Protein AF-A0A3C1LNQ8-F1 (afdb_monomer_lite)

Radius of gyration: 18.26 Å; chains: 1; bounding box: 34×45×42 Å

Structure (mmCIF, N/CA/C/O backbone):
data_AF-A0A3C1LNQ8-F1
#
_entry.id   AF-A0A3C1LNQ8-F1
#
loop_
_atom_site.group_PDB
_atom_site.id
_atom_site.type_symbol
_atom_site.label_atom_id
_atom_site.label_alt_id
_atom_site.label_comp_id
_atom_site.label_asym_id
_atom_site.label_entity_id
_atom_site.label_seq_id
_atom_site.pdbx_PDB_ins_code
_atom_site.Cartn_x
_atom_site.Cartn_y
_atom_site.Cartn_z
_atom_site.occupancy
_atom_site.B_iso_or_equiv
_atom_site.auth_seq_id
_atom_site.auth_comp_id
_atom_site.auth_asym_id
_atom_site.auth_atom_id
_atom_site.pdbx_PDB_model_num
ATOM 1 N N . MET A 1 1 ? 10.894 -36.153 17.156 1.00 53.47 1 MET A N 1
ATOM 2 C CA . MET A 1 1 ? 10.907 -35.039 18.131 1.00 53.47 1 MET A CA 1
ATOM 3 C C . MET A 1 1 ? 11.527 -33.728 17.606 1.00 53.47 1 MET A C 1
ATOM 5 O O . MET A 1 1 ? 11.577 -32.793 18.385 1.00 53.47 1 MET A O 1
ATOM 9 N N . SER A 1 2 ? 11.936 -33.593 16.329 1.00 61.66 2 SER A N 1
ATOM 10 C CA . SER A 1 2 ? 12.486 -32.317 15.799 1.00 61.66 2 SER A CA 1
ATOM 11 C C . SER A 1 2 ? 11.458 -31.365 15.164 1.00 61.66 2 SER A C 1
ATOM 13 O O . SER A 1 2 ? 11.696 -30.166 15.121 1.00 61.66 2 SER A O 1
ATOM 15 N N . TYR A 1 3 ? 10.286 -31.853 14.737 1.00 64.81 3 TYR A N 1
ATOM 16 C CA . TYR A 1 3 ? 9.295 -31.032 14.020 1.00 64.81 3 TYR A CA 1
ATOM 17 C C . TYR A 1 3 ? 8.659 -29.920 14.869 1.00 64.81 3 TYR A C 1
ATOM 19 O O . TYR A 1 3 ? 8.476 -28.813 14.385 1.00 64.81 3 TYR A O 1
ATOM 27 N N . ILE A 1 4 ? 8.354 -30.171 16.147 1.00 73.88 4 ILE A N 1
ATOM 28 C CA . ILE A 1 4 ? 7.753 -29.151 17.029 1.00 73.88 4 ILE A CA 1
ATOM 29 C C . ILE A 1 4 ? 8.729 -28.004 17.317 1.00 73.88 4 ILE A C 1
ATOM 31 O O . ILE A 1 4 ? 8.306 -26.853 17.367 1.00 73.88 4 ILE A O 1
ATOM 35 N N . GLY A 1 5 ? 10.027 -28.301 17.443 1.00 76.25 5 GLY A N 1
ATOM 36 C CA . GLY A 1 5 ? 11.063 -27.284 17.630 1.00 76.25 5 GLY A CA 1
ATOM 37 C C . GLY A 1 5 ? 11.232 -26.395 16.398 1.00 76.25 5 GLY A C 1
ATOM 38 O O . GLY A 1 5 ? 11.258 -25.176 16.528 1.00 76.25 5 GLY A O 1
ATOM 39 N N . GLU A 1 6 ? 11.263 -26.979 15.197 1.00 76.12 6 GLU A N 1
ATOM 40 C CA . GLU A 1 6 ? 11.350 -26.207 13.949 1.00 76.12 6 GLU A CA 1
ATOM 41 C C . GLU A 1 6 ? 10.095 -25.371 13.680 1.00 76.12 6 GLU A C 1
ATOM 43 O O . GLU A 1 6 ? 10.211 -24.211 13.289 1.00 76.12 6 GLU A O 1
ATOM 48 N N . ILE A 1 7 ? 8.897 -25.906 13.948 1.00 79.75 7 ILE A N 1
ATOM 49 C CA . ILE A 1 7 ? 7.645 -25.144 13.820 1.00 79.75 7 ILE A CA 1
ATOM 50 C C . ILE A 1 7 ? 7.620 -23.987 14.828 1.00 79.75 7 ILE A C 1
ATOM 52 O O . ILE A 1 7 ? 7.204 -22.885 14.478 1.00 79.75 7 ILE A O 1
ATOM 56 N N . PHE A 1 8 ? 8.110 -24.195 16.054 1.00 78.00 8 PHE A N 1
ATOM 57 C CA . PHE A 1 8 ? 8.182 -23.143 17.069 1.00 78.00 8 PHE A CA 1
ATOM 58 C C . PHE A 1 8 ? 9.191 -22.045 16.699 1.00 78.00 8 PHE A C 1
ATOM 60 O O . PHE A 1 8 ? 8.887 -20.860 16.833 1.00 78.00 8 PHE A O 1
ATOM 67 N N . VAL A 1 9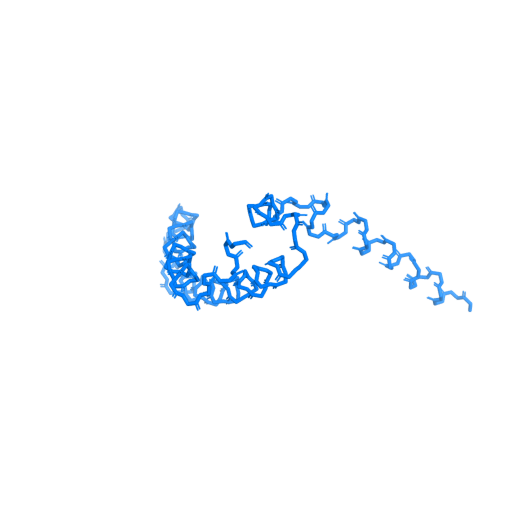 ? 10.358 -22.413 16.159 1.00 78.81 9 VAL A N 1
ATOM 68 C CA . VAL A 1 9 ? 11.362 -21.453 15.666 1.00 78.81 9 VAL A CA 1
ATOM 69 C C . VAL A 1 9 ? 10.848 -20.694 14.437 1.00 78.81 9 VAL A C 1
ATOM 71 O O . VAL A 1 9 ? 11.015 -19.475 14.362 1.00 78.81 9 VAL A O 1
ATOM 74 N N . MET A 1 10 ? 10.162 -21.367 13.508 1.00 77.56 10 MET A N 1
ATOM 75 C CA . MET A 1 10 ? 9.500 -20.710 12.375 1.00 77.56 10 MET A CA 1
ATOM 76 C C . MET A 1 10 ? 8.392 -19.758 12.837 1.00 77.56 10 MET A C 1
ATOM 78 O O . MET A 1 10 ? 8.316 -18.641 12.332 1.00 77.56 10 MET A O 1
ATOM 82 N N . ALA A 1 11 ? 7.582 -20.147 13.825 1.00 77.44 11 ALA A N 1
ATOM 83 C CA . ALA A 1 11 ? 6.539 -19.295 14.390 1.00 77.44 11 ALA A CA 1
ATOM 84 C C . ALA A 1 11 ? 7.127 -18.054 15.083 1.00 77.44 11 ALA A C 1
ATOM 86 O O . ALA A 1 11 ? 6.676 -16.938 14.827 1.00 77.44 11 ALA A O 1
ATOM 87 N N . MET A 1 12 ? 8.179 -18.212 15.895 1.00 77.44 12 MET A N 1
ATOM 88 C CA . MET A 1 12 ? 8.877 -17.082 16.521 1.00 77.44 12 MET A CA 1
ATOM 89 C C . MET A 1 12 ? 9.507 -16.143 15.483 1.00 77.44 12 MET A C 1
ATOM 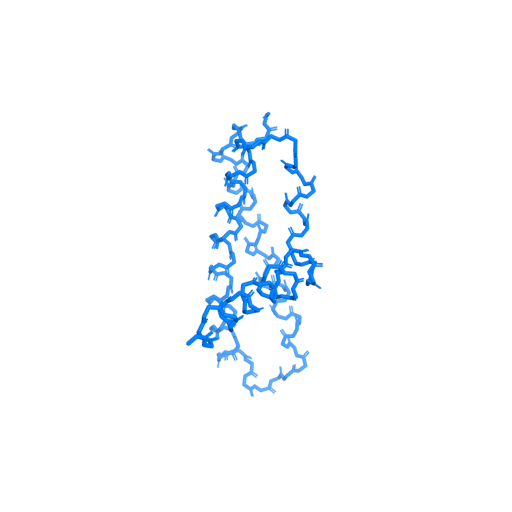91 O O . MET A 1 12 ? 9.381 -14.922 15.594 1.00 77.44 12 MET A O 1
ATOM 95 N N . SER A 1 13 ? 10.149 -16.702 14.453 1.00 72.31 13 SER A N 1
ATOM 96 C CA . SER A 1 13 ? 10.747 -15.930 13.359 1.00 72.31 13 SER A CA 1
ATOM 97 C C . SER A 1 13 ? 9.688 -15.177 12.547 1.00 72.31 13 SER A C 1
ATOM 99 O O . SER A 1 13 ? 9.859 -13.998 12.231 1.00 72.31 13 SER A O 1
ATOM 101 N N . ALA A 1 14 ? 8.540 -15.802 12.283 1.00 72.44 14 ALA A N 1
ATOM 102 C CA . ALA A 1 14 ? 7.429 -15.160 11.592 1.00 72.44 14 ALA A CA 1
ATOM 103 C C . ALA A 1 14 ? 6.846 -13.977 12.388 1.00 72.44 14 ALA A C 1
ATOM 105 O O . ALA A 1 14 ? 6.580 -12.922 11.812 1.00 72.44 14 ALA A O 1
ATOM 106 N N . ILE A 1 15 ? 6.690 -14.125 13.709 1.00 72.81 15 ILE A N 1
ATOM 107 C CA . ILE A 1 15 ? 6.058 -13.116 14.576 1.00 72.81 15 ILE A CA 1
ATOM 108 C C . ILE A 1 15 ? 6.968 -11.908 14.841 1.00 72.81 15 ILE A C 1
ATOM 110 O O . ILE A 1 15 ? 6.462 -10.786 14.902 1.00 72.81 15 ILE A O 1
ATOM 114 N N . PHE A 1 16 ? 8.282 -12.110 14.992 1.00 68.25 16 PHE A N 1
ATOM 115 C CA . PHE A 1 16 ? 9.218 -11.031 15.348 1.00 68.25 16 PHE A CA 1
ATOM 116 C C . PHE A 1 16 ? 10.064 -10.519 14.180 1.00 68.25 16 PHE A C 1
ATOM 118 O O . PHE A 1 16 ? 10.301 -9.318 14.088 1.00 68.25 16 PHE A O 1
ATOM 125 N N . ILE A 1 17 ? 10.524 -11.399 13.289 1.00 65.12 17 ILE A N 1
ATOM 126 C CA . ILE A 1 17 ? 11.515 -11.051 12.258 1.00 65.12 17 ILE A CA 1
ATOM 127 C C . ILE A 1 17 ? 10.827 -10.738 10.926 1.00 65.12 17 ILE A C 1
ATOM 129 O O . ILE A 1 17 ? 11.203 -9.789 10.246 1.00 65.12 17 ILE A O 1
ATOM 133 N N . GLN A 1 18 ? 9.792 -11.498 10.554 1.00 66.06 18 GLN A N 1
ATOM 134 C CA . GLN A 1 18 ? 9.076 -11.301 9.284 1.00 66.06 18 GLN A CA 1
ATOM 135 C C . GLN A 1 18 ? 7.789 -10.481 9.397 1.00 66.06 18 GLN A C 1
ATOM 137 O O . GLN A 1 18 ? 7.072 -10.301 8.411 1.00 66.06 18 GLN A O 1
ATOM 142 N N . ASN A 1 19 ? 7.490 -9.949 10.579 1.00 70.94 19 ASN A N 1
ATOM 143 C CA . ASN A 1 19 ? 6.273 -9.187 10.779 1.00 70.94 19 ASN A CA 1
ATOM 144 C C . ASN A 1 19 ? 6.363 -7.824 10.079 1.00 70.94 19 ASN A C 1
ATOM 146 O O . ASN A 1 19 ? 7.197 -6.977 10.412 1.00 70.94 19 ASN A O 1
ATOM 150 N N . PHE A 1 20 ? 5.482 -7.624 9.097 1.00 60.62 20 PHE A N 1
ATOM 151 C CA . PHE A 1 20 ? 5.422 -6.424 8.260 1.00 60.62 20 PHE A CA 1
ATOM 152 C C . PHE A 1 20 ? 5.295 -5.126 9.075 1.00 60.62 20 PHE A C 1
ATOM 154 O O . PHE A 1 20 ? 5.871 -4.111 8.681 1.00 60.62 20 PHE A O 1
ATOM 161 N N . LEU A 1 21 ? 4.593 -5.172 10.214 1.00 53.62 21 LEU A N 1
ATOM 162 C CA . LEU A 1 21 ? 4.371 -4.015 11.088 1.00 53.62 21 LEU A CA 1
ATOM 163 C C . LEU A 1 21 ? 5.591 -3.674 11.952 1.00 53.62 21 LEU A C 1
ATOM 165 O O . LEU A 1 21 ? 5.916 -2.500 12.098 1.00 53.62 21 LEU A O 1
ATOM 169 N N . LEU A 1 22 ? 6.269 -4.682 12.511 1.00 54.09 22 LEU A N 1
ATOM 170 C CA . LEU A 1 22 ? 7.363 -4.482 13.473 1.00 54.09 22 LEU A CA 1
ATOM 171 C C . LEU A 1 22 ? 8.733 -4.290 12.806 1.00 54.09 22 LEU A C 1
ATOM 173 O O . LEU A 1 22 ? 9.568 -3.564 13.334 1.00 54.09 22 LEU A O 1
ATOM 177 N N . SER A 1 23 ? 8.975 -4.948 11.666 1.00 55.97 23 SER A N 1
ATOM 178 C CA . SER A 1 23 ? 10.297 -4.978 11.021 1.00 55.97 23 SER A CA 1
ATOM 179 C C . SER A 1 23 ? 10.400 -4.060 9.803 1.00 55.97 23 SER A C 1
ATOM 181 O O . SER A 1 23 ? 11.456 -3.480 9.558 1.00 55.97 23 SER A O 1
ATOM 183 N N . ARG A 1 24 ? 9.315 -3.910 9.028 1.00 61.66 24 ARG A N 1
ATOM 184 C CA . ARG A 1 24 ? 9.358 -3.174 7.755 1.00 61.66 24 ARG A CA 1
ATOM 185 C C . ARG A 1 24 ? 8.726 -1.784 7.816 1.00 61.66 24 ARG A C 1
ATOM 187 O O . ARG A 1 24 ? 8.910 -1.031 6.871 1.00 61.66 24 ARG A O 1
ATOM 194 N N . PHE A 1 25 ? 8.016 -1.429 8.895 1.00 64.50 25 PHE A N 1
ATOM 195 C CA . PHE A 1 25 ? 7.337 -0.131 9.064 1.00 64.50 25 PHE A CA 1
ATOM 196 C C . PHE A 1 25 ? 6.421 0.271 7.880 1.00 64.50 25 PHE A C 1
ATOM 198 O O . PHE A 1 25 ? 6.155 1.452 7.659 1.00 64.50 25 PHE A O 1
ATOM 205 N N . LEU A 1 26 ? 5.914 -0.694 7.100 1.00 64.31 26 LEU A N 1
ATOM 206 C CA . LEU A 1 26 ? 4.955 -0.424 6.022 1.00 64.31 26 LEU A CA 1
ATOM 207 C C . LEU A 1 26 ? 3.541 -0.293 6.607 1.00 64.31 26 LEU A C 1
ATOM 209 O O . LEU A 1 26 ? 3.137 -1.093 7.446 1.00 64.31 26 LEU A O 1
ATOM 213 N N . GLY A 1 27 ? 2.765 0.687 6.133 1.00 65.38 27 GLY A N 1
ATOM 214 C CA . GLY A 1 27 ? 1.356 0.840 6.528 1.00 65.38 27 GLY A CA 1
ATOM 215 C C . GLY A 1 27 ? 1.121 1.574 7.855 1.00 65.38 27 GLY A C 1
ATOM 216 O O . GLY A 1 27 ? 0.049 1.448 8.440 1.00 65.38 27 GLY A O 1
ATOM 217 N N . LEU A 1 28 ? 2.082 2.377 8.326 1.00 68.88 28 LEU A N 1
ATOM 218 C CA . LEU A 1 28 ? 1.915 3.203 9.532 1.00 68.88 28 LEU A CA 1
ATOM 219 C C . LEU A 1 28 ? 0.844 4.298 9.383 1.00 68.88 28 LEU A C 1
ATOM 221 O O . LEU A 1 28 ? 0.220 4.680 10.369 1.00 68.88 28 LEU A O 1
ATOM 225 N N . CYS A 1 29 ? 0.616 4.798 8.165 1.00 75.06 29 CYS A N 1
ATOM 226 C CA . CYS A 1 29 ? -0.334 5.880 7.891 1.00 75.06 29 CYS A CA 1
ATOM 227 C C . CYS A 1 29 ? -1.779 5.549 8.333 1.00 75.06 29 CYS A C 1
ATOM 229 O O . CYS A 1 29 ? -2.347 6.334 9.090 1.00 75.06 29 CYS A O 1
ATOM 231 N N . PRO A 1 30 ? -2.379 4.400 7.953 1.00 74.44 30 PRO A N 1
ATOM 232 C CA . PRO A 1 30 ? -3.689 3.996 8.471 1.00 74.44 30 PRO A CA 1
ATOM 233 C C . PRO A 1 30 ? -3.641 3.567 9.943 1.00 74.44 30 PRO A C 1
ATOM 235 O O . PRO A 1 30 ? -4.610 3.760 10.666 1.00 74.44 30 PRO A O 1
ATOM 238 N N . PHE A 1 31 ? -2.522 3.014 10.419 1.00 73.00 31 PHE A N 1
ATOM 239 C CA . PHE A 1 31 ? -2.394 2.583 11.812 1.00 73.00 31 PHE A CA 1
ATOM 240 C C . PHE A 1 31 ? -2.513 3.769 12.777 1.00 73.00 31 PHE A C 1
ATOM 242 O O . PHE A 1 31 ? -3.377 3.764 13.648 1.00 73.00 31 PHE A O 1
ATOM 249 N N . LEU A 1 32 ? -1.721 4.827 12.566 1.00 72.88 32 LEU A N 1
ATOM 250 C CA . LEU A 1 32 ? -1.726 6.025 13.414 1.00 72.88 32 LEU A CA 1
ATOM 251 C C . LEU A 1 32 ? -3.077 6.762 13.412 1.00 72.88 32 LEU A C 1
ATOM 253 O O . LEU A 1 32 ? -3.420 7.401 14.406 1.00 72.88 32 LEU A O 1
ATOM 257 N N . GLY A 1 33 ? -3.851 6.661 12.328 1.00 71.38 33 GLY A N 1
ATOM 258 C CA . GLY A 1 33 ? -5.158 7.308 12.204 1.00 71.38 33 GLY A CA 1
ATOM 259 C C . GLY A 1 33 ? -6.278 6.649 13.015 1.00 71.38 33 GLY A C 1
ATOM 260 O O . GLY A 1 33 ? -7.244 7.328 13.359 1.00 71.38 33 GLY A O 1
ATOM 261 N N . VAL A 1 34 ? -6.168 5.353 13.345 1.00 75.31 34 VAL A N 1
ATOM 262 C CA . VAL A 1 34 ? -7.318 4.566 13.842 1.00 75.31 34 VAL A CA 1
ATOM 263 C C . VAL A 1 34 ? -7.043 3.749 15.104 1.00 75.31 34 VAL A C 1
ATOM 265 O O . VAL A 1 34 ? -7.910 3.015 15.577 1.00 75.31 34 VAL A O 1
ATOM 268 N N . SER A 1 35 ? -5.890 3.935 15.750 1.00 72.50 35 SER A N 1
ATOM 269 C CA . SER A 1 35 ? -5.515 3.199 16.970 1.00 72.50 35 SER A CA 1
ATOM 270 C C . SER A 1 35 ? -6.499 3.316 18.147 1.00 72.50 35 SER A C 1
ATOM 272 O O . SER A 1 35 ? -6.378 2.564 19.109 1.00 72.50 35 SER A O 1
ATOM 274 N N . LYS A 1 36 ? -7.452 4.260 18.123 1.00 71.56 36 LYS A N 1
ATOM 275 C CA . LYS A 1 36 ? -8.362 4.534 19.250 1.00 71.56 36 LYS A CA 1
ATOM 276 C C . LYS A 1 36 ? -9.631 3.675 19.289 1.00 71.56 36 LYS A C 1
ATOM 278 O O . LYS A 1 36 ? -10.220 3.569 20.361 1.00 71.56 36 LYS A O 1
ATOM 283 N N . LYS A 1 37 ? -10.087 3.097 18.169 1.00 75.62 37 LYS A N 1
ATOM 284 C CA . LYS A 1 37 ? -11.342 2.320 18.113 1.00 75.62 37 LYS A CA 1
ATOM 285 C C . LYS A 1 37 ? -11.176 1.065 17.260 1.00 75.62 37 LYS A C 1
ATOM 287 O O . LYS A 1 37 ? -10.823 1.165 16.087 1.00 75.62 37 LYS A O 1
ATOM 292 N N . LEU A 1 38 ? -11.500 -0.100 17.829 1.00 77.06 38 LEU A N 1
ATOM 293 C CA . LEU A 1 38 ? -11.401 -1.390 17.133 1.00 77.06 38 LEU A CA 1
ATOM 294 C C . LEU A 1 38 ? -12.349 -1.478 15.927 1.00 77.06 38 LEU A C 1
ATOM 296 O O . LEU A 1 38 ? -11.941 -1.956 14.871 1.00 77.06 38 LEU A O 1
ATOM 300 N N . ASP A 1 39 ? -13.568 -0.944 16.049 1.00 76.31 39 ASP A N 1
ATOM 301 C CA . ASP A 1 39 ? -14.559 -0.955 14.964 1.00 76.31 39 ASP A CA 1
ATOM 302 C C . ASP A 1 39 ? -14.085 -0.180 13.726 1.00 76.31 39 ASP A C 1
ATOM 304 O O . ASP A 1 39 ? -14.256 -0.623 12.590 1.00 76.31 39 ASP A O 1
ATOM 308 N N . SER A 1 40 ? -13.425 0.963 13.938 1.00 76.00 40 SER A N 1
ATOM 309 C CA . SER A 1 40 ? -12.873 1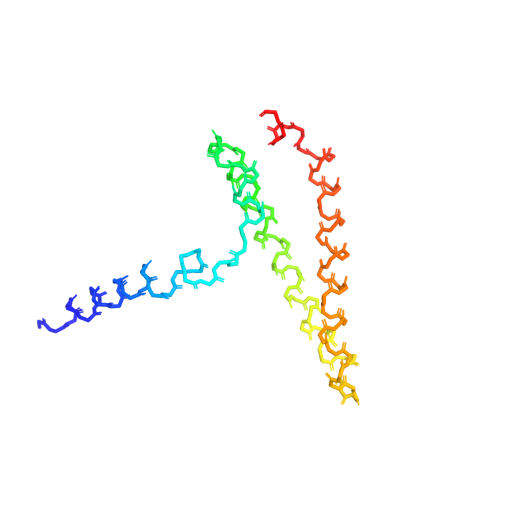.763 12.842 1.00 76.00 40 SER A CA 1
ATOM 310 C C . SER A 1 40 ? -11.586 1.135 12.286 1.00 76.00 40 SER A C 1
ATOM 312 O O . SER A 1 40 ? -11.383 1.107 11.068 1.00 76.00 40 SER A O 1
ATOM 314 N N . ALA A 1 41 ? -10.750 0.540 13.149 1.00 78.50 41 ALA A N 1
ATOM 315 C CA . ALA A 1 41 ? -9.508 -0.116 12.739 1.00 78.50 41 ALA A CA 1
ATOM 316 C C . ALA A 1 41 ? -9.769 -1.300 11.795 1.00 78.50 41 ALA A C 1
ATOM 318 O O . ALA A 1 41 ? -9.054 -1.477 10.806 1.00 78.50 41 ALA A O 1
ATOM 319 N N . PHE A 1 42 ? -10.830 -2.072 12.049 1.00 79.69 42 PHE A N 1
ATOM 320 C CA . PHE A 1 42 ? -11.217 -3.185 11.185 1.00 79.69 42 PHE A CA 1
ATOM 321 C C . PHE A 1 42 ? -11.658 -2.710 9.791 1.00 79.69 42 PHE A C 1
ATOM 323 O O . PHE A 1 42 ? -11.218 -3.256 8.775 1.00 79.69 42 PHE A O 1
ATOM 330 N N . GLY A 1 43 ? -12.470 -1.649 9.722 1.00 79.81 43 GLY A N 1
ATOM 331 C CA . GLY A 1 43 ? -12.906 -1.088 8.443 1.00 79.81 43 GLY A CA 1
ATOM 332 C C . GLY A 1 43 ? -11.769 -0.443 7.646 1.00 79.81 43 GLY A C 1
ATOM 333 O O . GLY A 1 43 ? -11.705 -0.625 6.428 1.00 79.81 43 GLY A O 1
ATOM 334 N N . MET A 1 44 ? -10.833 0.250 8.308 1.00 81.06 44 MET A N 1
ATOM 335 C CA . MET A 1 44 ? -9.681 0.834 7.611 1.00 81.06 44 MET A CA 1
ATOM 336 C C . MET A 1 44 ? -8.689 -0.246 7.159 1.00 81.06 44 MET A C 1
ATOM 338 O O . MET A 1 44 ? -8.126 -0.136 6.071 1.00 81.06 44 MET A O 1
ATOM 342 N N . GLY A 1 45 ? -8.535 -1.334 7.921 1.00 79.81 45 GLY A N 1
ATOM 343 C CA . GLY A 1 45 ? -7.745 -2.498 7.510 1.00 79.81 45 GLY A CA 1
ATOM 344 C C . GLY A 1 45 ? -8.288 -3.161 6.240 1.00 79.81 45 GLY A C 1
ATOM 345 O O . GLY A 1 45 ? -7.545 -3.361 5.279 1.00 79.81 45 GLY A O 1
ATOM 346 N N . MET A 1 46 ? -9.597 -3.424 6.192 1.00 81.94 46 MET A N 1
ATOM 347 C CA . MET A 1 46 ? -10.277 -3.963 5.004 1.00 81.94 46 MET A CA 1
ATOM 348 C C . MET A 1 46 ? -10.106 -3.060 3.776 1.00 81.94 46 MET A C 1
ATOM 350 O O . MET A 1 46 ? -9.805 -3.542 2.681 1.00 81.94 46 MET A O 1
ATOM 354 N N . ALA A 1 47 ? -10.237 -1.744 3.960 1.00 82.31 47 ALA A N 1
ATOM 355 C CA . ALA A 1 47 ? -9.998 -0.773 2.901 1.00 82.31 47 ALA A CA 1
ATOM 356 C C . ALA A 1 47 ? -8.561 -0.843 2.360 1.00 82.31 47 ALA A C 1
ATOM 358 O O . ALA A 1 47 ? -8.362 -0.904 1.148 1.00 82.31 47 ALA A O 1
ATOM 359 N N . VAL A 1 48 ? -7.554 -0.883 3.233 1.00 82.50 48 VAL A N 1
ATOM 360 C CA . VAL A 1 48 ? -6.142 -0.908 2.818 1.00 82.50 48 VAL A CA 1
ATOM 361 C C . VAL A 1 48 ? -5.784 -2.211 2.102 1.00 82.50 48 VAL A C 1
ATOM 363 O O . VAL A 1 48 ? -5.085 -2.162 1.090 1.00 82.50 48 VAL A O 1
ATOM 366 N N . ILE A 1 49 ? -6.301 -3.361 2.551 1.00 86.31 49 ILE A N 1
ATOM 367 C CA . ILE A 1 49 ? -6.114 -4.651 1.861 1.00 86.31 49 ILE A CA 1
ATOM 368 C C . ILE A 1 49 ? -6.673 -4.580 0.435 1.00 86.31 49 ILE A C 1
ATOM 370 O O . ILE A 1 49 ? -6.015 -5.010 -0.519 1.00 86.31 49 ILE A O 1
ATOM 374 N N . PHE A 1 50 ? -7.858 -3.987 0.270 1.00 86.88 50 PHE A N 1
ATOM 375 C CA . PHE A 1 50 ? -8.464 -3.786 -1.043 1.00 86.88 50 PHE A CA 1
ATOM 376 C C . PHE A 1 50 ? -7.589 -2.901 -1.943 1.00 86.88 50 PHE A C 1
ATOM 378 O O . PHE A 1 50 ? -7.253 -3.310 -3.057 1.00 86.88 50 PHE A O 1
ATOM 385 N N . VAL A 1 51 ? -7.142 -1.738 -1.450 1.00 87.50 51 VAL A N 1
ATOM 386 C CA . VAL A 1 51 ? -6.275 -0.830 -2.224 1.00 87.50 51 VAL A CA 1
ATOM 387 C C . VAL A 1 51 ? -4.950 -1.488 -2.588 1.00 87.50 51 VAL A C 1
ATOM 389 O O . VAL A 1 51 ? -4.527 -1.391 -3.740 1.00 87.50 51 VAL A O 1
ATOM 392 N N . MET A 1 52 ? -4.303 -2.186 -1.651 1.00 87.12 52 MET A N 1
ATOM 393 C CA . MET A 1 52 ? -3.041 -2.883 -1.909 1.00 87.12 52 MET A CA 1
ATOM 394 C C . MET A 1 52 ? -3.180 -3.936 -3.010 1.00 87.12 52 MET A C 1
ATOM 396 O O . MET A 1 52 ? -2.330 -4.002 -3.898 1.00 87.12 52 MET A O 1
ATOM 400 N N . THR A 1 53 ? -4.259 -4.721 -2.990 1.00 89.50 53 THR A N 1
ATOM 401 C CA . THR A 1 53 ? -4.506 -5.772 -3.991 1.00 89.50 53 THR A CA 1
ATOM 402 C C . THR A 1 53 ? -4.692 -5.175 -5.390 1.00 89.50 53 THR A C 1
ATOM 404 O O . THR A 1 53 ? -4.091 -5.633 -6.368 1.00 89.50 53 THR A O 1
ATOM 407 N N . LEU A 1 54 ? -5.477 -4.100 -5.479 1.00 89.00 54 LEU A N 1
ATOM 408 C CA . LEU A 1 54 ? -5.763 -3.391 -6.727 1.00 89.00 54 LEU A CA 1
ATOM 409 C C . LEU A 1 54 ? -4.502 -2.715 -7.284 1.00 89.00 54 LEU A C 1
ATOM 411 O O . LEU A 1 54 ? -4.165 -2.856 -8.460 1.00 89.00 54 LEU A O 1
ATOM 415 N N . THR A 1 55 ? -3.755 -2.051 -6.407 1.00 87.00 55 THR A N 1
ATOM 416 C CA . THR A 1 55 ? -2.530 -1.328 -6.750 1.00 87.00 55 THR A CA 1
ATOM 417 C C . THR A 1 55 ? -1.422 -2.275 -7.196 1.00 87.00 55 THR A C 1
ATOM 419 O O . THR A 1 55 ? -0.748 -1.996 -8.185 1.00 87.00 55 THR A O 1
ATOM 422 N N . SER A 1 56 ? -1.250 -3.418 -6.524 1.00 88.12 56 SER A N 1
ATOM 423 C CA . SER A 1 56 ? -0.266 -4.436 -6.911 1.00 88.12 56 SER A CA 1
ATOM 424 C C . SER A 1 56 ? -0.561 -4.999 -8.306 1.00 88.12 56 SER A C 1
ATOM 426 O O . SER A 1 56 ? 0.340 -5.080 -9.142 1.00 88.12 56 SER A O 1
ATOM 428 N N . SER A 1 57 ? -1.837 -5.271 -8.598 1.00 89.44 57 SER A N 1
ATOM 429 C CA . SER A 1 57 ? -2.280 -5.757 -9.910 1.00 89.44 57 SER A CA 1
ATOM 430 C C . SER A 1 57 ? -2.001 -4.737 -11.022 1.00 89.44 57 SER A C 1
ATOM 432 O O . SER A 1 57 ? -1.411 -5.075 -12.047 1.00 89.44 57 SER A O 1
ATOM 434 N N . ILE A 1 58 ? -2.351 -3.464 -10.807 1.00 86.75 58 ILE A N 1
ATOM 435 C CA . ILE A 1 58 ? -2.117 -2.389 -11.786 1.00 86.75 58 ILE A CA 1
ATOM 436 C C . ILE A 1 58 ? -0.617 -2.126 -11.976 1.00 86.75 58 ILE A C 1
ATOM 438 O O . ILE A 1 58 ? -0.150 -1.988 -13.105 1.00 86.75 58 ILE A O 1
ATOM 442 N N . THR A 1 59 ? 0.156 -2.112 -10.890 1.00 85.50 59 THR A N 1
ATOM 443 C CA . THR A 1 59 ? 1.612 -1.904 -10.936 1.00 85.50 59 THR A CA 1
ATOM 444 C C . THR A 1 59 ? 2.303 -3.012 -11.733 1.00 85.50 59 THR A C 1
ATOM 446 O O . THR A 1 59 ? 3.231 -2.730 -12.488 1.00 85.50 59 THR A O 1
ATOM 449 N N . TYR A 1 60 ? 1.822 -4.258 -11.640 1.00 85.50 60 TYR A N 1
ATOM 450 C CA . TYR A 1 60 ? 2.315 -5.363 -12.464 1.00 85.50 60 TYR A CA 1
ATOM 451 C C . TYR A 1 60 ? 2.051 -5.136 -13.961 1.00 85.50 60 TYR A C 1
ATOM 453 O O . TYR A 1 60 ? 2.962 -5.309 -14.775 1.00 85.50 60 TYR A O 1
ATOM 461 N N . LEU A 1 61 ? 0.845 -4.682 -14.327 1.00 83.31 61 LEU A N 1
ATOM 462 C CA . LEU A 1 61 ? 0.516 -4.338 -15.716 1.00 83.31 61 LEU A CA 1
ATOM 463 C C . LEU A 1 61 ? 1.395 -3.194 -16.239 1.00 83.31 61 LEU A C 1
ATOM 465 O O . LEU A 1 61 ? 1.942 -3.299 -17.336 1.00 83.31 61 LEU A O 1
ATOM 469 N N . ILE A 1 62 ? 1.580 -2.135 -15.447 1.00 82.12 62 ILE A N 1
ATOM 470 C CA . ILE A 1 62 ? 2.417 -0.981 -15.812 1.00 82.12 62 ILE A CA 1
ATOM 471 C C . ILE A 1 62 ? 3.882 -1.395 -15.960 1.00 82.12 62 ILE A C 1
ATOM 473 O O . ILE A 1 62 ? 4.533 -0.995 -16.922 1.00 82.12 62 ILE A O 1
ATOM 477 N N . ASN A 1 63 ? 4.395 -2.240 -15.064 1.00 78.75 63 ASN A N 1
ATOM 478 C CA . ASN A 1 63 ? 5.756 -2.762 -15.161 1.00 78.75 63 ASN A CA 1
ATOM 479 C C . ASN A 1 63 ? 5.955 -3.575 -16.450 1.00 78.75 63 ASN A C 1
ATOM 481 O O . ASN A 1 63 ? 6.973 -3.448 -17.125 1.00 78.75 63 ASN A O 1
ATOM 485 N N . ARG A 1 64 ? 4.965 -4.395 -16.825 1.00 76.19 64 ARG A N 1
ATOM 486 C CA . ARG A 1 64 ? 5.067 -5.252 -18.010 1.00 76.19 64 ARG A CA 1
ATOM 487 C C . ARG A 1 64 ? 4.904 -4.490 -19.328 1.00 76.19 64 ARG A C 1
ATOM 489 O O . ARG A 1 64 ? 5.588 -4.840 -20.285 1.00 76.19 64 ARG A O 1
ATOM 496 N N . TYR A 1 65 ? 4.020 -3.492 -19.387 1.00 70.31 65 TYR A N 1
ATOM 497 C CA . TYR A 1 65 ? 3.689 -2.770 -20.625 1.00 70.31 65 TYR A CA 1
ATOM 498 C C . TYR A 1 65 ? 4.448 -1.453 -20.816 1.00 70.31 65 TYR A C 1
ATOM 500 O O . TYR A 1 65 ? 4.819 -1.127 -21.939 1.00 70.31 65 TYR A O 1
ATOM 508 N N . LEU A 1 66 ? 4.662 -0.680 -19.750 1.00 63.81 66 LEU A N 1
ATOM 509 C CA . LEU A 1 66 ? 5.161 0.697 -19.847 1.00 63.81 66 LEU A CA 1
ATOM 510 C C . LEU A 1 66 ? 6.683 0.793 -19.685 1.00 63.81 66 LEU A C 1
ATOM 512 O O . LEU A 1 66 ? 7.292 1.785 -20.078 1.00 63.81 66 LEU A O 1
ATOM 516 N N . LEU A 1 67 ? 7.299 -0.234 -19.098 1.00 60.31 67 LEU A N 1
ATOM 517 C CA . LEU A 1 67 ? 8.638 -0.135 -18.532 1.00 60.31 67 LEU A CA 1
ATOM 518 C C . LEU A 1 67 ? 9.725 -0.945 -19.251 1.00 60.31 67 LEU A C 1
ATOM 520 O O . LEU A 1 67 ? 10.877 -0.963 -18.826 1.00 60.31 67 LEU A O 1
ATOM 524 N N . ALA A 1 68 ? 9.380 -1.591 -20.361 1.00 59.81 68 ALA A N 1
ATOM 525 C CA . ALA A 1 68 ? 10.346 -2.304 -21.192 1.00 59.81 68 ALA A CA 1
ATOM 526 C C . ALA A 1 68 ? 11.517 -1.431 -21.723 1.00 59.81 68 ALA A C 1
ATOM 528 O O . ALA A 1 68 ? 12.604 -1.984 -21.876 1.00 59.81 68 ALA A O 1
ATOM 529 N N . PRO A 1 69 ? 11.371 -0.107 -21.973 1.00 63.62 69 PRO A N 1
ATOM 530 C CA . PRO A 1 69 ? 12.469 0.716 -22.496 1.00 63.62 69 PRO A CA 1
ATOM 531 C C . PRO A 1 69 ? 13.124 1.702 -21.503 1.00 63.62 69 PRO A C 1
ATOM 533 O O . PRO A 1 69 ? 14.192 2.221 -21.815 1.00 63.62 69 PRO A O 1
ATOM 536 N N . TYR A 1 70 ? 12.544 1.982 -20.325 1.00 66.94 70 TYR A N 1
ATOM 537 C CA . TYR A 1 70 ? 13.036 3.053 -19.433 1.00 66.94 70 TYR A CA 1
ATOM 538 C C . TYR A 1 70 ? 13.064 2.651 -17.945 1.00 66.94 70 TYR A C 1
ATOM 540 O O . TYR A 1 70 ? 12.122 2.952 -17.207 1.00 66.94 70 TYR A O 1
ATOM 548 N N . PRO A 1 71 ? 14.163 2.048 -17.453 1.00 69.44 71 PRO A N 1
ATOM 549 C CA . PRO A 1 71 ? 14.283 1.642 -16.048 1.00 69.44 71 PRO A 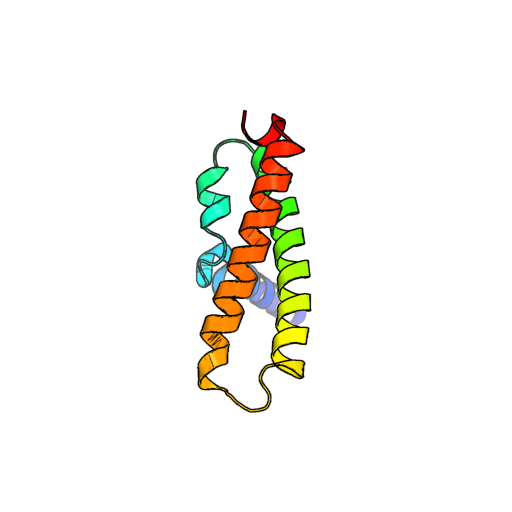CA 1
ATOM 550 C C . PRO A 1 71 ? 14.318 2.835 -15.077 1.00 69.44 71 PRO A C 1
ATOM 552 O O . PRO A 1 71 ? 13.907 2.716 -13.928 1.00 69.44 71 PRO A O 1
ATOM 555 N N . TYR A 1 72 ? 14.747 4.015 -15.538 1.00 73.00 72 TYR A N 1
ATOM 556 C CA . TYR A 1 72 ? 14.854 5.217 -14.703 1.00 73.00 72 TYR A CA 1
ATOM 557 C C . TYR A 1 72 ? 13.497 5.832 -14.318 1.00 73.00 72 TYR A C 1
ATOM 559 O O . TYR A 1 72 ? 13.397 6.481 -13.280 1.00 73.00 72 TYR A O 1
ATOM 567 N N . LEU A 1 73 ? 12.442 5.625 -15.120 1.00 78.25 73 LEU A N 1
ATOM 568 C CA . LEU A 1 73 ? 11.104 6.177 -14.848 1.00 78.25 73 LEU A CA 1
ATOM 569 C C . LEU A 1 73 ? 10.235 5.254 -13.978 1.00 78.25 73 LEU A C 1
ATOM 571 O O . LEU A 1 73 ? 9.159 5.661 -13.539 1.00 78.25 73 LEU A O 1
ATOM 575 N N . GLN A 1 74 ? 10.707 4.040 -13.684 1.00 75.81 74 GLN A N 1
ATOM 576 C CA . GLN A 1 74 ? 9.969 3.014 -12.944 1.00 75.81 74 GLN A CA 1
ATOM 577 C C . GLN A 1 74 ? 9.459 3.498 -11.597 1.00 75.81 74 GLN A C 1
ATOM 579 O O . GLN A 1 74 ? 8.267 3.411 -11.303 1.00 75.81 74 GLN A O 1
ATOM 584 N N . THR A 1 75 ? 10.367 4.040 -10.793 1.00 81.38 75 THR A N 1
ATOM 585 C CA . THR A 1 75 ? 10.072 4.453 -9.424 1.00 81.38 75 THR A CA 1
ATOM 586 C C . THR A 1 75 ? 9.031 5.568 -9.399 1.00 81.38 75 THR A C 1
ATOM 588 O O . THR A 1 75 ? 8.089 5.517 -8.614 1.00 81.38 75 THR A O 1
ATOM 591 N N . ILE A 1 76 ? 9.153 6.548 -10.299 1.00 85.88 76 ILE A N 1
ATOM 592 C CA . ILE A 1 76 ? 8.237 7.693 -10.367 1.00 85.88 76 ILE A CA 1
ATOM 593 C C . ILE A 1 76 ? 6.855 7.249 -10.866 1.00 85.88 76 ILE A C 1
ATOM 595 O O . ILE A 1 76 ? 5.844 7.621 -10.272 1.00 85.88 76 ILE A O 1
ATOM 599 N N . ALA A 1 77 ? 6.798 6.411 -11.907 1.00 83.50 77 ALA A N 1
ATOM 600 C CA . ALA A 1 77 ? 5.542 5.884 -12.441 1.00 83.50 77 ALA A CA 1
ATOM 601 C C . ALA A 1 77 ? 4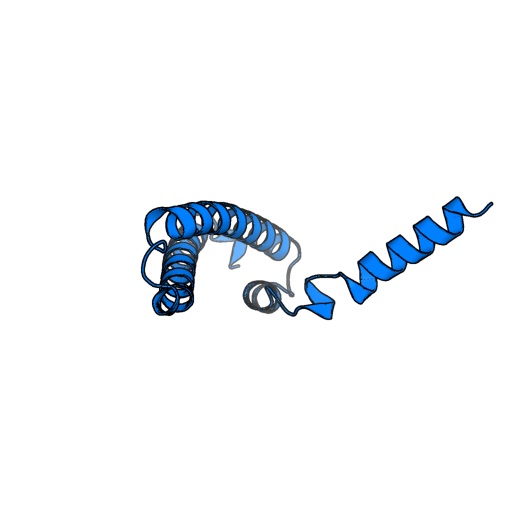.778 5.049 -11.399 1.00 83.50 77 ALA A C 1
ATOM 603 O O . ALA A 1 77 ? 3.557 5.177 -11.273 1.00 83.50 77 ALA A O 1
ATOM 604 N N . PHE A 1 78 ? 5.489 4.236 -10.612 1.00 83.00 78 PHE A N 1
ATOM 605 C CA . PHE A 1 78 ? 4.888 3.468 -9.525 1.00 83.00 78 PHE A CA 1
ATOM 606 C C . PHE A 1 78 ? 4.345 4.373 -8.420 1.00 83.00 78 PHE A C 1
ATOM 608 O O . PHE A 1 78 ? 3.180 4.227 -8.058 1.00 83.00 78 PHE A O 1
ATOM 615 N N . ILE A 1 79 ? 5.122 5.350 -7.937 1.00 89.19 79 ILE A N 1
ATOM 616 C CA . ILE A 1 79 ? 4.662 6.277 -6.889 1.00 89.19 79 ILE A CA 1
ATOM 617 C C . ILE A 1 79 ? 3.417 7.051 -7.344 1.00 89.19 79 ILE A C 1
ATOM 619 O O . ILE A 1 79 ? 2.444 7.119 -6.596 1.00 89.19 79 ILE A O 1
ATOM 623 N N . LEU A 1 80 ? 3.406 7.581 -8.573 1.00 88.50 80 LEU A N 1
ATOM 624 C CA . LEU A 1 80 ? 2.258 8.321 -9.114 1.00 88.50 80 LEU A CA 1
ATOM 625 C C . LEU A 1 80 ? 1.002 7.453 -9.235 1.00 88.50 80 LEU A C 1
ATOM 627 O O . LEU A 1 80 ? -0.087 7.892 -8.869 1.00 88.50 80 LEU A O 1
ATOM 631 N N . THR A 1 81 ? 1.153 6.216 -9.710 1.00 86.81 81 THR A N 1
ATOM 632 C CA . THR A 1 81 ? 0.030 5.278 -9.843 1.00 86.81 81 THR A CA 1
ATOM 633 C C . THR A 1 81 ? -0.553 4.926 -8.476 1.00 86.81 81 THR A C 1
ATOM 635 O O . THR A 1 81 ? -1.770 4.980 -8.290 1.00 86.81 81 THR A O 1
ATOM 638 N N . ILE A 1 82 ? 0.311 4.596 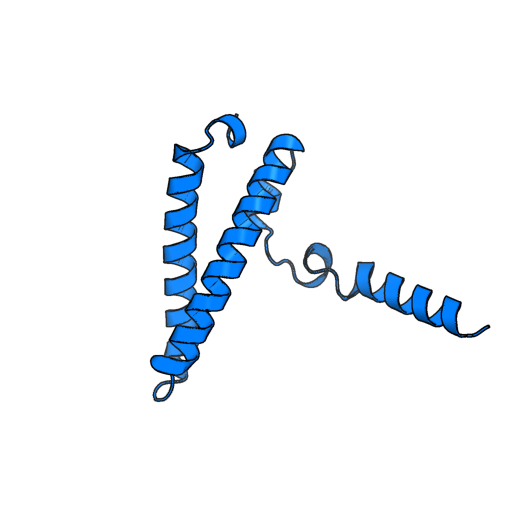-7.508 1.00 88.44 82 ILE A N 1
ATOM 639 C CA . ILE A 1 82 ? -0.098 4.265 -6.139 1.00 88.44 82 ILE A CA 1
ATOM 640 C C . ILE A 1 82 ? -0.817 5.467 -5.511 1.00 88.44 82 ILE A C 1
ATOM 642 O O . ILE A 1 82 ? -1.915 5.310 -4.980 1.00 88.44 82 ILE A O 1
ATOM 646 N N . ALA A 1 83 ? -0.240 6.669 -5.612 1.00 88.62 83 ALA A N 1
ATOM 647 C CA . ALA A 1 83 ? -0.811 7.882 -5.035 1.00 88.62 83 ALA A CA 1
ATOM 648 C C . ALA A 1 83 ? -2.195 8.203 -5.619 1.00 88.62 83 ALA A C 1
ATOM 650 O O . ALA A 1 83 ? -3.137 8.424 -4.863 1.00 88.62 83 ALA A O 1
ATOM 651 N N . ALA A 1 84 ? -2.351 8.161 -6.946 1.00 89.06 84 ALA A N 1
ATOM 652 C CA . ALA A 1 84 ? -3.629 8.439 -7.600 1.00 89.06 84 ALA A CA 1
ATOM 653 C C . ALA A 1 84 ? -4.735 7.451 -7.181 1.00 89.06 84 ALA A C 1
ATOM 655 O O . ALA A 1 84 ? -5.871 7.859 -6.926 1.00 89.06 84 ALA A O 1
ATOM 656 N N . LEU A 1 85 ? -4.401 6.160 -7.070 1.00 86.75 85 LEU A N 1
ATOM 657 C CA . LEU A 1 85 ? -5.345 5.121 -6.651 1.00 86.75 85 LEU A CA 1
ATOM 658 C C . LEU A 1 85 ? -5.744 5.258 -5.180 1.00 86.75 85 LEU A C 1
ATOM 660 O O . LEU A 1 85 ? -6.932 5.182 -4.865 1.00 86.75 85 LEU A O 1
ATOM 664 N N . VAL A 1 86 ? -4.778 5.475 -4.284 1.00 87.25 86 VAL A N 1
ATOM 665 C CA . VAL A 1 86 ? -5.049 5.650 -2.849 1.00 87.25 86 VAL A CA 1
ATOM 666 C C . VAL A 1 86 ? -5.938 6.873 -2.625 1.00 87.25 86 VAL A C 1
ATOM 668 O O . VAL A 1 86 ? -6.942 6.757 -1.925 1.00 87.25 86 VAL A O 1
ATOM 671 N N . GLN A 1 87 ? -5.646 7.999 -3.284 1.00 87.56 87 GLN A N 1
ATOM 672 C CA . GLN A 1 87 ? -6.441 9.226 -3.163 1.00 87.56 87 GLN A CA 1
ATOM 673 C C . GLN A 1 87 ? -7.889 9.016 -3.626 1.00 87.56 87 GLN A C 1
ATOM 675 O O . GLN A 1 87 ? -8.840 9.472 -2.989 1.00 87.56 87 GLN A O 1
ATOM 680 N N . PHE A 1 88 ? -8.069 8.300 -4.741 1.00 86.50 88 PHE A N 1
ATOM 681 C CA . PHE A 1 88 ? -9.394 7.964 -5.249 1.00 86.50 88 PHE A CA 1
ATOM 682 C C . PHE A 1 88 ? -10.179 7.119 -4.244 1.00 86.50 88 PHE A C 1
ATOM 684 O O . PHE A 1 88 ? -11.343 7.407 -3.957 1.00 86.50 88 PHE A O 1
ATOM 691 N N . VAL A 1 89 ? -9.540 6.099 -3.671 1.00 84.06 89 VAL A N 1
ATOM 692 C CA . VAL A 1 89 ? -10.196 5.217 -2.705 1.00 84.06 89 VAL A CA 1
ATOM 693 C C . VAL A 1 89 ? -10.473 5.934 -1.382 1.00 84.06 89 VAL A C 1
ATOM 695 O O . VAL A 1 89 ? -11.541 5.729 -0.808 1.00 84.06 89 VAL A O 1
ATOM 698 N N . GLU A 1 90 ? -9.602 6.836 -0.933 1.00 80.50 90 GLU A N 1
ATOM 699 C CA . GLU A 1 90 ? -9.841 7.662 0.253 1.00 80.50 90 GLU A CA 1
ATOM 700 C C . GLU A 1 90 ? -11.115 8.509 0.106 1.00 80.50 90 GLU A C 1
ATOM 702 O O . GLU A 1 90 ? -11.984 8.482 0.983 1.00 80.50 90 GLU A O 1
ATOM 707 N N . MET A 1 91 ? -11.294 9.172 -1.041 1.00 82.81 91 MET A N 1
ATOM 708 C CA . MET A 1 91 ? -12.519 9.926 -1.338 1.00 82.81 91 MET A CA 1
ATOM 709 C C . MET A 1 91 ? -13.768 9.028 -1.359 1.00 82.81 91 MET A C 1
ATOM 711 O O . MET A 1 91 ? -14.841 9.431 -0.900 1.00 82.81 91 MET A O 1
ATOM 715 N N . VAL A 1 92 ? -13.648 7.793 -1.861 1.00 82.69 92 VAL A N 1
ATOM 716 C CA . VAL A 1 92 ? -14.746 6.812 -1.852 1.00 82.69 92 VAL A CA 1
ATOM 717 C C . VAL A 1 92 ? -15.093 6.380 -0.424 1.00 82.69 92 VAL A C 1
ATOM 719 O O . VAL A 1 92 ? -16.278 6.311 -0.087 1.00 82.69 92 VAL A O 1
ATOM 722 N N . ILE A 1 93 ? -14.093 6.131 0.426 1.00 77.19 93 ILE A N 1
ATOM 723 C CA . ILE A 1 93 ? -14.282 5.722 1.826 1.00 77.19 93 ILE A CA 1
ATOM 724 C C . ILE A 1 93 ? -14.962 6.836 2.625 1.00 77.19 93 ILE A C 1
ATOM 726 O O . ILE A 1 93 ? -15.963 6.565 3.295 1.00 77.19 93 ILE A O 1
ATOM 730 N N . GLN A 1 94 ? -14.498 8.085 2.489 1.00 72.75 94 GLN A N 1
ATOM 731 C CA . GLN A 1 94 ? -15.106 9.244 3.155 1.00 72.75 94 GLN A CA 1
ATOM 732 C C . GLN A 1 94 ? -16.592 9.407 2.790 1.00 72.75 94 GLN A C 1
ATOM 734 O O . GLN A 1 94 ? -17.406 9.779 3.634 1.00 72.75 94 GLN A O 1
ATOM 739 N N . LYS A 1 95 ? -16.971 9.082 1.546 1.00 70.38 95 LYS A N 1
ATOM 740 C CA . LYS A 1 95 ? -18.351 9.219 1.059 1.00 70.38 95 LYS A CA 1
ATOM 741 C C . LYS A 1 95 ? -19.257 8.030 1.402 1.00 70.38 95 LYS A C 1
ATOM 743 O O . LYS A 1 95 ? -20.460 8.216 1.571 1.00 70.38 95 LYS A O 1
ATOM 748 N N . LYS A 1 96 ? -18.721 6.806 1.462 1.00 66.12 96 LYS A N 1
ATOM 749 C CA . LYS A 1 96 ? -19.503 5.567 1.655 1.00 66.12 96 LYS A CA 1
ATOM 750 C C . LYS A 1 96 ? -19.685 5.180 3.124 1.00 66.12 96 LYS A C 1
ATOM 752 O O . LYS A 1 96 ? -20.691 4.553 3.442 1.00 66.12 96 LYS A O 1
ATOM 757 N N . ALA A 1 97 ? -18.748 5.534 4.004 1.00 58.03 97 ALA A N 1
ATOM 758 C CA . ALA A 1 97 ? -18.759 5.094 5.398 1.00 58.03 97 ALA A CA 1
ATOM 759 C C . ALA A 1 97 ? -18.415 6.239 6.376 1.00 58.03 97 ALA A C 1
ATOM 761 O O . ALA A 1 97 ? -17.344 6.233 6.983 1.00 58.03 97 ALA A O 1
ATOM 762 N N . PRO A 1 98 ? -19.337 7.194 6.622 1.00 57.19 98 PRO A N 1
ATOM 763 C CA . PRO A 1 98 ? -19.156 8.225 7.654 1.00 57.19 98 PRO A CA 1
ATOM 764 C C . PRO A 1 98 ? -19.102 7.646 9.080 1.00 57.19 98 PRO A C 1
ATOM 766 O O . PRO A 1 98 ? -18.692 8.335 10.010 1.00 57.19 98 PRO A O 1
ATOM 769 N N . ALA A 1 99 ? -19.501 6.380 9.259 1.00 55.28 99 ALA A N 1
ATOM 770 C CA . ALA A 1 99 ? -19.380 5.642 10.514 1.00 55.28 99 ALA A CA 1
ATOM 771 C C . ALA A 1 99 ? -17.922 5.320 10.892 1.00 55.28 99 ALA A C 1
ATOM 773 O O . ALA A 1 99 ? -17.643 5.098 12.063 1.00 55.28 99 ALA A O 1
ATOM 774 N N . LEU A 1 100 ? -16.991 5.324 9.928 1.00 55.16 100 LEU A N 1
ATOM 775 C CA . LEU A 1 100 ? -15.574 5.042 10.180 1.00 55.16 100 LEU A CA 1
ATOM 776 C C . LEU A 1 100 ? -14.816 6.254 10.744 1.00 55.16 100 LEU A C 1
ATOM 778 O O . LEU A 1 100 ? -13.794 6.087 11.404 1.00 55.16 100 LEU A O 1
ATOM 782 N N . TYR A 1 101 ? -15.327 7.463 10.493 1.00 52.19 101 TYR A N 1
ATOM 783 C CA . TYR A 1 101 ? -14.688 8.731 10.859 1.00 52.19 101 TYR A CA 1
ATOM 784 C C . TYR A 1 101 ? -15.229 9.337 12.172 1.00 52.19 101 TYR A C 1
ATOM 786 O O . TYR A 1 101 ? -14.710 10.356 12.625 1.00 52.19 101 TYR A O 1
ATOM 794 N N . LYS A 1 102 ? -16.273 8.744 12.775 1.00 49.34 102 LYS A N 1
ATOM 795 C CA . LYS A 1 102 ? -16.885 9.192 14.043 1.00 49.34 102 LYS A CA 1
ATOM 796 C C . LYS A 1 102 ? -16.397 8.407 15.260 1.00 49.34 102 LYS A C 1
ATOM 798 O O . LYS A 1 102 ? -16.224 7.171 15.204 1.00 49.34 102 LYS A O 1
#

pLDDT: mean 75.05, std 10.43, range [49.34, 89.5]

Foldseek 3Di:
DCPVVVVVVVVVCCVAPVDCVRHVVPPVVLCVVQVPDPVLNVVSVVLVVVLVVVLVVVLVVCCVPVPPPPPPCSVVVSVVSSVVSVVVSVVVCVVPCVVSVD

Sequence (102 aa):
MSYIGEIFVMAMSAIFIQNFLLSRFLGLCPFLGVSKKLDSAFGMGMAVIFVMTLTSSITYLINRYLLAPYPYLQTIAFILTIAALVQFVEMVIQKKAPALYK

Secondary structure (DSSP, 8-state):
--HHHHHHHHHHHHHHTS-HHHHS-TTHHHHHHHTT-HHHHHHHHHHHHHHHHHHHHHHHHHHHHH-SS-GGGHHHHHHHHHHHHHHHHHHHHHHH-TTS--